Protein AF-A0AAV3Z4C5-F1 (afdb_monomer)

Organism: NCBI:txid259542

Foldseek 3Di:
DPVPVVVVCCVVVPDDPDDPDDPLQDPVLVVLVVVLVVCVVVVVVVSNVVSVVVSVVSVVVSVVVVLVVLLVVLVVCVVVVVVVVNVVSCVVCVVCVPPDDPSNVVVVVVVVVD

pLDDT: mean 80.04, std 16.21, range [41.81, 96.94]

Solvent-accessible surface area (backbone atoms only — not comparable to full-atom values): 6740 Å² total; per-residue (Å²): 136,71,58,67,66,50,51,53,45,47,72,72,71,50,81,80,75,81,73,83,74,64,90,53,62,50,69,67,53,52,51,50,53,52,50,35,52,51,27,59,75,71,67,38,60,70,61,27,54,53,42,52,53,50,44,56,50,45,55,52,49,33,44,49,55,43,52,49,52,55,41,51,53,47,48,52,25,59,76,66,68,35,60,68,61,40,50,55,54,50,62,74,46,64,86,50,85,87,72,69,54,80,76,46,49,58,61,61,52,63,69,76,74,114

Radius of gyration: 21.18 Å; Cα contacts (8 Å, |Δi|>4): 42; chains: 1; bounding box: 38×25×68 Å

Secondary structure (DSSP, 8-state):
--HHHHHHHHHHH-PPPPPPPPTTS-HHHHHHHHHHHHHHHTT-HHHHHHHHHHHHHHHHHHHHHHHHHHHHHHHHHHHTT-HHHHHHHHHHTGGGTT---HHHHHHHHHTT--

Structure (mmCIF, N/CA/C/O backbone):
data_AF-A0AAV3Z4C5-F1
#
_entry.id   AF-A0AAV3Z4C5-F1
#
loop_
_atom_site.group_PDB
_atom_site.id
_atom_site.type_symbol
_atom_site.label_atom_id
_atom_site.label_alt_id
_atom_site.label_comp_id
_atom_site.label_asym_id
_atom_site.label_entity_id
_atom_site.label_seq_id
_atom_site.pdbx_PDB_ins_code
_atom_site.Cartn_x
_atom_site.Cartn_y
_atom_site.Cartn_z
_atom_site.occupancy
_atom_site.B_iso_or_equiv
_atom_site.auth_seq_id
_atom_site.auth_comp_id
_atom_site.auth_asym_id
_atom_site.auth_atom_id
_atom_site.pdbx_PDB_model_num
ATOM 1 N N . MET A 1 1 ? -8.271 -7.662 36.168 1.00 51.47 1 MET A N 1
ATOM 2 C CA . MET A 1 1 ? -7.853 -9.082 36.064 1.00 51.47 1 MET A CA 1
ATOM 3 C C . MET A 1 1 ? -7.532 -9.568 34.636 1.00 51.47 1 MET A C 1
ATOM 5 O O . MET A 1 1 ? -7.479 -10.768 34.420 1.00 51.47 1 MET A O 1
ATOM 9 N N . LYS A 1 2 ? -7.255 -8.697 33.647 1.00 55.84 2 LYS A N 1
ATOM 10 C CA . LYS A 1 2 ? -6.840 -9.144 32.296 1.00 55.84 2 LYS A CA 1
ATOM 11 C C . LYS A 1 2 ? -5.321 -9.328 32.133 1.00 55.84 2 LYS A C 1
ATOM 13 O O . LYS A 1 2 ? -4.908 -9.897 31.136 1.00 55.84 2 LYS A O 1
ATOM 18 N N . ASN A 1 3 ? -4.519 -8.886 33.102 1.00 73.12 3 ASN A N 1
ATOM 19 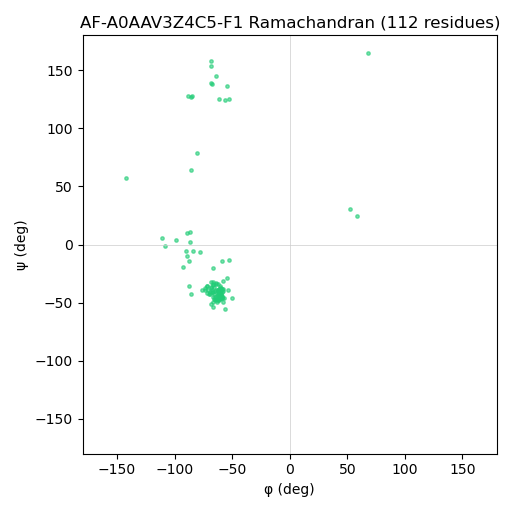C CA . ASN A 1 3 ? -3.095 -8.622 32.878 1.00 73.12 3 ASN A CA 1
ATOM 20 C C . ASN A 1 3 ? -2.198 -9.858 33.084 1.00 73.12 3 ASN A C 1
ATOM 22 O O . ASN A 1 3 ? -1.273 -10.060 32.307 1.00 73.12 3 ASN A O 1
ATOM 26 N N . ILE A 1 4 ? -2.522 -10.729 34.049 1.00 83.50 4 ILE A N 1
ATOM 27 C CA . ILE A 1 4 ? -1.689 -11.898 34.401 1.00 83.50 4 ILE A CA 1
ATOM 28 C C . ILE A 1 4 ? -1.635 -12.904 33.244 1.00 83.50 4 ILE A C 1
ATOM 30 O O . ILE A 1 4 ? -0.567 -13.349 32.835 1.00 83.50 4 ILE A O 1
ATOM 34 N N . TRP A 1 5 ? -2.792 -13.217 32.656 1.00 81.50 5 TRP A N 1
ATOM 35 C CA . TRP A 1 5 ? -2.883 -14.136 31.520 1.00 81.50 5 TRP A CA 1
ATOM 36 C C . TRP A 1 5 ? -2.201 -13.582 30.266 1.00 81.50 5 TRP A C 1
ATOM 38 O O . TRP A 1 5 ? -1.576 -14.337 29.525 1.00 81.50 5 TRP A O 1
ATOM 48 N N . THR A 1 6 ? -2.292 -12.269 30.024 1.00 81.50 6 THR A N 1
ATOM 49 C CA . THR A 1 6 ? -1.631 -11.637 28.874 1.00 81.50 6 THR A CA 1
ATOM 50 C C . THR A 1 6 ? -0.118 -11.575 29.039 1.00 81.50 6 THR A C 1
ATOM 52 O O . THR A 1 6 ? 0.589 -11.832 28.073 1.00 81.50 6 THR A O 1
ATOM 55 N N . GLU A 1 7 ? 0.385 -11.292 30.242 1.00 81.06 7 GLU A N 1
ATOM 56 C CA . GLU A 1 7 ? 1.826 -11.286 30.532 1.00 81.06 7 GLU A CA 1
ATOM 57 C C . GLU A 1 7 ? 2.419 -12.694 30.434 1.00 81.06 7 GLU A C 1
ATOM 59 O O . GLU A 1 7 ? 3.434 -12.892 29.767 1.00 81.06 7 GLU A O 1
ATOM 64 N N . ALA A 1 8 ? 1.746 -13.696 31.008 1.00 87.56 8 ALA A N 1
ATOM 65 C CA . ALA A 1 8 ? 2.157 -15.092 30.887 1.00 87.56 8 ALA A CA 1
ATOM 66 C C . ALA A 1 8 ? 2.175 -15.559 29.420 1.00 87.56 8 ALA A C 1
ATOM 68 O O . ALA A 1 8 ? 3.120 -16.223 28.992 1.00 87.56 8 ALA A O 1
ATOM 69 N N . ALA A 1 9 ? 1.174 -15.171 28.624 1.00 84.12 9 ALA A N 1
ATOM 70 C CA . ALA A 1 9 ? 1.122 -15.479 27.196 1.00 84.12 9 ALA A CA 1
ATOM 71 C C . ALA A 1 9 ? 2.222 -14.764 26.390 1.00 84.12 9 ALA A C 1
ATOM 73 O O . ALA A 1 9 ? 2.819 -15.376 25.508 1.00 84.12 9 ALA A O 1
ATOM 74 N N . GLU A 1 10 ? 2.522 -13.492 26.681 1.00 82.88 10 GLU A N 1
ATOM 75 C CA . GLU A 1 10 ? 3.608 -12.764 26.007 1.00 82.88 10 GLU A CA 1
ATOM 76 C C . GLU A 1 10 ? 4.982 -13.379 26.304 1.00 82.88 10 GLU A C 1
ATOM 78 O O . GLU A 1 10 ? 5.802 -13.489 25.389 1.00 82.88 10 GLU A O 1
ATOM 83 N N . ASN A 1 11 ? 5.207 -13.828 27.542 1.00 85.50 11 ASN A N 1
ATOM 84 C CA . ASN A 1 11 ? 6.459 -14.460 27.964 1.00 85.50 11 ASN A CA 1
ATOM 85 C C . ASN A 1 11 ? 6.640 -15.871 27.384 1.00 85.50 11 ASN A C 1
ATOM 87 O O . ASN A 1 11 ? 7.757 -16.255 27.050 1.00 85.50 11 ASN A O 1
ATOM 91 N N . THR A 1 12 ? 5.555 -16.638 27.245 1.00 89.06 12 THR A N 1
ATOM 92 C CA . THR A 1 12 ? 5.605 -18.030 26.758 1.00 89.06 12 THR A CA 1
ATOM 93 C C . THR A 1 12 ? 5.578 -18.142 25.235 1.00 89.06 12 THR A C 1
ATOM 95 O O . THR A 1 12 ? 6.332 -18.926 24.667 1.00 89.06 12 THR A O 1
ATOM 98 N N . LEU A 1 13 ? 4.730 -17.366 24.553 1.00 86.25 13 LEU A N 1
ATOM 99 C CA . LEU A 1 13 ? 4.542 -17.456 23.097 1.00 86.25 13 LEU A CA 1
ATOM 100 C C . LEU A 1 13 ? 5.449 -16.492 22.317 1.00 86.25 13 LEU A C 1
ATOM 102 O O . LEU A 1 13 ? 5.668 -16.684 21.118 1.00 86.25 13 LEU A O 1
ATOM 106 N N . GLY A 1 14 ? 5.978 -15.457 22.980 1.00 80.00 14 GLY A N 1
ATOM 107 C CA . GLY A 1 14 ? 6.776 -14.405 22.358 1.00 80.00 14 GLY A CA 1
ATOM 108 C C . GLY A 1 14 ? 5.974 -13.507 21.403 1.00 80.00 14 GLY A C 1
ATOM 109 O O . GLY A 1 14 ? 4.863 -13.810 20.960 1.00 80.00 14 GLY A O 1
ATOM 110 N N . LYS A 1 15 ? 6.540 -12.349 21.043 1.00 78.94 15 LYS A N 1
ATOM 111 C CA . LYS A 1 15 ? 5.916 -11.433 20.071 1.00 78.94 15 LYS A CA 1
ATOM 112 C C . LYS A 1 15 ? 6.278 -11.853 18.650 1.00 78.94 15 LYS A C 1
ATOM 114 O O . LYS A 1 15 ? 7.452 -11.985 18.305 1.00 78.94 15 LYS A O 1
ATOM 119 N N . LYS A 1 16 ? 5.268 -12.011 17.788 1.00 79.12 16 LYS A N 1
ATOM 120 C CA . LYS A 1 16 ? 5.482 -12.291 16.361 1.00 79.12 16 LYS A CA 1
ATOM 121 C C . LYS A 1 16 ? 6.357 -11.195 15.747 1.00 79.12 16 LYS A C 1
ATOM 123 O O . LYS A 1 16 ? 5.994 -10.018 15.793 1.00 79.12 16 LYS A O 1
ATOM 128 N N . LYS A 1 17 ? 7.479 -11.590 15.132 1.00 77.50 17 LYS A N 1
ATOM 129 C CA . LYS A 1 17 ? 8.362 -10.666 14.403 1.00 77.50 17 LYS A CA 1
ATOM 130 C C . LYS A 1 17 ? 7.551 -9.902 13.358 1.00 77.50 17 LYS A C 1
ATOM 132 O O . LYS A 1 17 ? 6.714 -10.481 12.657 1.00 77.50 17 LYS A O 1
ATOM 137 N N . SER A 1 18 ? 7.791 -8.598 13.261 1.00 75.31 18 SER A N 1
ATOM 138 C CA . SER A 1 18 ? 7.139 -7.776 12.251 1.00 75.31 18 SER A CA 1
ATOM 139 C C . SER A 1 18 ? 7.538 -8.288 10.866 1.00 75.31 18 SER A C 1
ATOM 141 O O . SER A 1 18 ? 8.712 -8.472 10.547 1.00 75.31 18 SER A O 1
ATOM 143 N N . MET A 1 19 ? 6.540 -8.595 10.039 1.00 73.94 19 MET A N 1
ATOM 144 C CA . MET A 1 19 ? 6.796 -8.982 8.657 1.00 73.94 19 MET A CA 1
ATOM 145 C C . MET A 1 19 ? 7.350 -7.765 7.910 1.00 73.94 19 MET A C 1
ATOM 147 O O . MET A 1 19 ? 6.843 -6.653 8.092 1.00 73.94 19 MET A O 1
ATOM 151 N N . LYS A 1 20 ? 8.370 -7.976 7.065 1.00 78.50 20 LYS A N 1
ATOM 152 C CA . LYS A 1 20 ? 8.893 -6.926 6.182 1.00 78.50 20 LYS A CA 1
ATOM 153 C C . LYS A 1 20 ? 7.725 -6.330 5.393 1.00 78.50 20 LYS A C 1
ATOM 155 O O . LYS A 1 20 ? 6.948 -7.058 4.770 1.00 78.50 20 LYS A O 1
ATOM 160 N N . LYS A 1 21 ? 7.571 -5.008 5.472 1.00 81.12 21 LYS A N 1
ATOM 161 C CA . LYS A 1 21 ? 6.534 -4.293 4.725 1.00 81.12 21 LYS A CA 1
ATOM 162 C C . LYS A 1 21 ? 6.820 -4.445 3.233 1.00 81.12 21 LYS A C 1
ATOM 164 O O . LYS A 1 21 ? 7.978 -4.504 2.823 1.00 81.12 21 LYS A O 1
ATOM 169 N N . LYS A 1 22 ? 5.764 -4.532 2.427 1.00 83.88 22 LYS A N 1
ATOM 170 C CA . LYS A 1 22 ? 5.926 -4.602 0.974 1.00 83.88 22 LYS A CA 1
ATOM 171 C C . LYS A 1 22 ? 6.452 -3.254 0.466 1.00 83.88 22 LYS A C 1
ATOM 173 O O . LYS A 1 22 ? 5.949 -2.233 0.932 1.00 83.88 22 LYS A O 1
ATOM 178 N N . PRO A 1 23 ? 7.401 -3.243 -0.483 1.00 83.00 23 PRO A N 1
ATOM 179 C CA . PRO A 1 23 ? 8.047 -2.011 -0.939 1.00 83.00 23 PRO A CA 1
ATOM 180 C C . PRO A 1 23 ? 7.096 -1.062 -1.679 1.00 83.00 23 PRO A C 1
ATOM 182 O O . PRO A 1 23 ? 7.373 0.123 -1.773 1.00 83.00 23 PRO A O 1
ATOM 185 N N . TRP A 1 24 ? 5.973 -1.570 -2.188 1.00 88.12 24 TRP A N 1
ATOM 186 C CA . TRP A 1 24 ? 5.011 -0.795 -2.970 1.00 88.12 24 TRP A CA 1
ATOM 187 C C . TRP A 1 24 ? 3.915 -0.118 -2.146 1.00 88.12 24 TRP A C 1
ATOM 189 O O . TRP A 1 24 ? 3.103 0.589 -2.721 1.00 88.12 24 TRP A O 1
ATOM 199 N N . ILE A 1 25 ? 3.833 -0.354 -0.832 1.00 91.25 25 ILE A N 1
ATOM 200 C CA . ILE A 1 25 ? 2.825 0.298 0.018 1.00 91.25 25 ILE A CA 1
ATOM 201 C C . ILE A 1 25 ? 3.400 1.623 0.517 1.00 91.25 25 ILE A C 1
ATOM 203 O O . ILE A 1 25 ? 4.483 1.625 1.105 1.00 91.25 25 ILE A O 1
ATOM 207 N N . SER A 1 26 ? 2.665 2.721 0.338 1.00 91.38 26 SER A N 1
ATOM 208 C CA . SER A 1 26 ? 3.114 4.041 0.783 1.00 91.38 26 SER A CA 1
ATOM 209 C C . SER A 1 26 ? 3.149 4.162 2.311 1.00 91.38 26 SER A C 1
ATOM 211 O O . SER A 1 26 ? 2.427 3.475 3.047 1.00 91.38 26 SER A O 1
ATOM 213 N N . THR A 1 27 ? 4.010 5.054 2.806 1.00 91.56 27 THR A N 1
ATOM 214 C CA . THR A 1 27 ? 4.115 5.395 4.235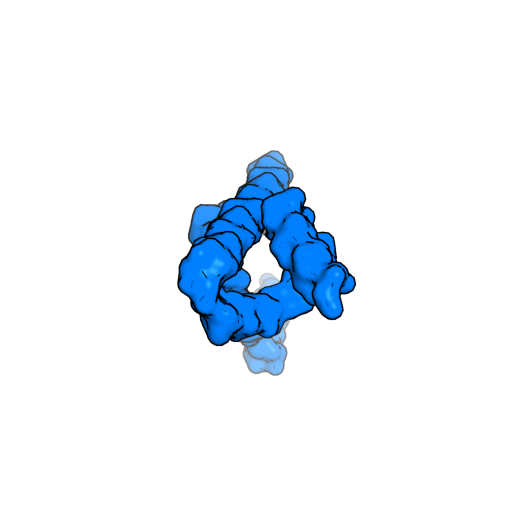 1.00 91.56 27 THR A CA 1
ATOM 215 C C . THR A 1 27 ? 2.792 5.924 4.778 1.00 91.56 27 THR A C 1
ATOM 217 O O . THR A 1 27 ? 2.348 5.476 5.833 1.00 91.56 27 THR A O 1
ATOM 220 N N . GLU A 1 28 ? 2.094 6.751 4.002 1.00 92.31 28 GLU A N 1
ATOM 221 C CA . GLU A 1 28 ? 0.765 7.261 4.344 1.00 92.31 28 GLU A CA 1
ATOM 222 C C . GLU A 1 28 ? -0.261 6.138 4.552 1.00 92.31 28 GLU A C 1
ATOM 224 O O . GLU A 1 28 ? -1.006 6.123 5.533 1.00 92.31 28 GLU A O 1
ATOM 229 N N . THR A 1 29 ? -0.301 5.148 3.652 1.00 93.38 29 THR A N 1
ATOM 230 C CA . THR A 1 29 ? -1.213 3.999 3.779 1.00 93.38 29 THR A CA 1
ATOM 231 C C . THR A 1 29 ? -0.919 3.193 5.047 1.00 93.38 29 THR A C 1
ATOM 233 O O . THR A 1 29 ? -1.831 2.652 5.685 1.00 93.38 29 THR A O 1
ATOM 236 N N . ILE A 1 30 ? 0.353 3.117 5.446 1.00 92.44 30 ILE A N 1
ATOM 237 C CA . ILE A 1 30 ? 0.769 2.461 6.689 1.00 92.44 30 ILE A CA 1
ATOM 238 C C . ILE A 1 30 ? 0.302 3.255 7.914 1.00 92.44 30 ILE A C 1
ATOM 240 O O . ILE A 1 30 ? -0.173 2.654 8.881 1.00 92.44 30 ILE A O 1
ATOM 244 N N . GLU A 1 31 ? 0.417 4.578 7.886 1.00 94.00 31 GLU A N 1
ATOM 245 C CA . GLU A 1 31 ? -0.046 5.456 8.963 1.00 94.00 31 GLU A CA 1
ATOM 246 C C . GLU A 1 31 ? -1.560 5.345 9.158 1.00 94.00 31 GLU A C 1
ATOM 248 O O . GLU A 1 31 ? -2.008 5.037 10.266 1.00 94.00 31 GLU A O 1
ATOM 253 N N . LEU A 1 32 ? -2.342 5.402 8.077 1.00 94.94 32 LEU A N 1
ATOM 254 C CA . LEU A 1 32 ? -3.790 5.165 8.121 1.00 94.94 32 LEU A CA 1
ATOM 255 C C . LEU A 1 32 ? -4.130 3.779 8.685 1.00 94.94 32 LEU A C 1
ATOM 257 O O . LEU A 1 32 ? -5.081 3.611 9.455 1.00 94.94 32 LEU A O 1
ATOM 261 N N . ALA A 1 33 ? -3.338 2.753 8.357 1.00 93.12 33 ALA A N 1
ATOM 262 C CA . ALA A 1 33 ? -3.524 1.423 8.930 1.00 93.12 33 ALA A CA 1
ATOM 263 C C . ALA A 1 33 ? -3.297 1.397 10.452 1.00 93.12 33 ALA A C 1
ATOM 265 O O . ALA A 1 33 ? -3.996 0.651 11.150 1.00 93.12 33 ALA A O 1
ATOM 266 N N . ASN A 1 34 ? -2.371 2.207 10.973 1.00 93.75 34 ASN A N 1
ATOM 267 C CA . ASN A 1 34 ? -2.163 2.376 12.411 1.00 93.75 34 ASN A CA 1
ATOM 268 C C . ASN A 1 34 ? -3.331 3.128 13.059 1.00 93.75 34 ASN A C 1
ATOM 270 O O . ASN A 1 34 ? -3.825 2.701 14.105 1.00 93.75 34 ASN A O 1
ATOM 274 N N . GLU A 1 35 ? -3.839 4.182 12.422 1.00 95.25 35 GLU A N 1
ATOM 275 C CA . GLU A 1 35 ? -5.027 4.900 12.891 1.00 95.25 35 GLU A CA 1
ATOM 276 C C . GLU A 1 35 ? -6.264 4.006 12.931 1.00 95.25 35 GLU A C 1
ATOM 278 O O . GLU A 1 35 ? -7.000 4.009 13.918 1.00 95.25 35 GLU A O 1
ATOM 283 N N . LYS A 1 36 ? -6.451 3.141 11.928 1.00 96.12 36 LYS A N 1
ATOM 284 C CA . LYS A 1 36 ? -7.537 2.152 11.931 1.00 96.12 36 LYS A CA 1
ATOM 285 C C . LYS A 1 36 ? -7.438 1.205 13.131 1.00 96.12 36 LYS A C 1
ATOM 287 O O . LYS A 1 36 ? -8.464 0.814 13.690 1.00 96.12 36 LYS A O 1
ATOM 292 N N . ARG A 1 37 ? -6.222 0.811 13.542 1.00 94.06 37 ARG A N 1
ATOM 293 C CA . ARG A 1 37 ? -6.027 -0.009 14.756 1.00 94.06 37 ARG A CA 1
ATOM 294 C C . ARG A 1 37 ? -6.418 0.763 16.014 1.00 94.06 37 ARG A C 1
ATOM 296 O O . ARG A 1 37 ? -7.093 0.185 16.862 1.00 94.06 37 ARG A O 1
ATOM 303 N N . LYS A 1 38 ? -6.049 2.046 16.113 1.00 95.38 38 LYS A N 1
ATOM 304 C CA . LYS A 1 38 ? -6.453 2.925 17.225 1.00 95.38 38 LYS A CA 1
ATOM 305 C C . LYS A 1 38 ? -7.977 3.081 17.283 1.00 95.38 38 LYS A C 1
ATOM 307 O O . LYS A 1 38 ? -8.565 2.809 18.321 1.00 95.38 38 LYS A O 1
ATOM 312 N N . ALA A 1 39 ? -8.625 3.369 16.152 1.00 95.62 39 ALA A N 1
ATOM 313 C CA . ALA A 1 39 ? -10.084 3.493 16.061 1.00 95.62 39 ALA A CA 1
ATOM 314 C C . ALA A 1 39 ? -10.813 2.209 16.497 1.00 95.62 39 ALA A C 1
ATOM 316 O O . ALA A 1 39 ? -11.828 2.274 17.187 1.00 95.62 39 ALA A O 1
ATOM 317 N N . ARG A 1 40 ? -10.269 1.028 16.158 1.00 93.56 40 ARG A N 1
ATOM 318 C CA . ARG A 1 40 ? -10.803 -0.258 16.638 1.00 93.56 40 ARG A CA 1
ATOM 319 C C . ARG A 1 40 ? -10.663 -0.415 18.155 1.00 93.56 40 ARG A C 1
ATOM 321 O O . ARG A 1 40 ? -11.580 -0.933 18.776 1.00 93.56 40 ARG A O 1
ATOM 328 N N . LYS A 1 41 ? -9.536 0.006 18.741 1.00 93.12 41 LYS A N 1
ATOM 329 C CA . LYS A 1 41 ? -9.297 -0.059 20.195 1.00 93.12 41 LYS A CA 1
ATOM 330 C C . LYS A 1 41 ? -10.231 0.881 20.970 1.00 93.12 41 LYS A C 1
ATOM 332 O O . LYS A 1 41 ? -10.677 0.520 22.050 1.00 93.12 41 LYS A O 1
ATOM 337 N N . ASN A 1 42 ? -10.549 2.036 20.391 1.00 94.88 42 ASN A N 1
ATOM 338 C CA . ASN A 1 42 ? -11.405 3.059 20.994 1.00 94.88 42 ASN A CA 1
ATOM 339 C C . ASN A 1 42 ? -12.914 2.847 20.742 1.00 94.88 42 ASN A C 1
ATOM 341 O O . ASN A 1 42 ? -13.713 3.683 21.142 1.00 94.88 42 ASN A O 1
ATOM 345 N N . ASN A 1 43 ? -13.324 1.764 20.064 1.00 93.81 43 ASN A N 1
ATOM 346 C CA . ASN A 1 43 ? -14.717 1.501 19.657 1.00 93.81 43 ASN A CA 1
ATOM 347 C C . ASN A 1 43 ? -15.357 2.582 18.748 1.00 93.81 43 ASN A C 1
ATOM 349 O O . ASN A 1 43 ? -16.580 2.680 18.640 1.00 93.81 43 ASN A O 1
ATOM 353 N N . GLU A 1 44 ? -14.553 3.347 18.005 1.00 95.81 44 GLU A N 1
ATOM 354 C CA . GLU A 1 44 ? -15.018 4.391 17.080 1.00 95.81 44 GLU A CA 1
ATOM 355 C C . GLU A 1 44 ? -15.481 3.784 15.734 1.00 95.81 44 GLU A C 1
ATOM 357 O O . GLU A 1 44 ? -14.761 3.801 14.729 1.00 95.81 44 GLU A O 1
ATOM 362 N N . LYS A 1 45 ? -16.699 3.219 15.691 1.00 95.19 45 LYS A N 1
ATOM 363 C CA . LYS A 1 45 ? -17.217 2.453 14.532 1.00 95.19 45 LYS A CA 1
ATOM 364 C C . LYS A 1 45 ? -17.233 3.244 13.217 1.00 95.19 45 LYS A C 1
ATOM 366 O O . LYS A 1 45 ? -16.799 2.725 12.189 1.00 95.19 45 LYS A O 1
ATOM 371 N N . VAL A 1 46 ? -17.713 4.489 13.237 1.00 96.12 46 VAL A N 1
ATOM 372 C CA . VAL A 1 46 ? -17.836 5.327 12.027 1.00 96.12 46 VAL A CA 1
ATOM 373 C C . VAL A 1 46 ? -16.457 5.633 11.438 1.00 96.12 46 VAL A C 1
ATOM 375 O O . VAL A 1 46 ? -16.216 5.403 10.251 1.00 96.12 46 VAL A O 1
ATOM 378 N N . LYS A 1 47 ? -15.512 6.053 12.288 1.00 96.06 47 LYS A N 1
ATOM 379 C CA . LYS A 1 47 ? -14.125 6.320 11.889 1.00 96.06 47 LYS A CA 1
ATOM 380 C C . LYS A 1 47 ? -13.438 5.064 11.360 1.00 96.06 47 LYS A C 1
ATOM 382 O O . LYS A 1 47 ? -12.759 5.120 10.338 1.00 96.06 47 LYS A O 1
ATOM 387 N N . TYR A 1 48 ? -13.661 3.915 11.999 1.00 96.44 48 TYR A N 1
ATOM 388 C CA . TYR A 1 48 ? -13.130 2.635 11.533 1.00 96.44 48 TYR A CA 1
ATOM 389 C C . TYR A 1 48 ? -13.603 2.287 10.113 1.00 96.44 48 TYR A C 1
ATOM 391 O O . TYR A 1 48 ? -12.789 1.869 9.288 1.00 96.44 48 TYR A O 1
ATOM 399 N N . ILE A 1 49 ? -14.898 2.456 9.815 1.00 96.25 49 ILE A N 1
ATOM 400 C CA . ILE A 1 49 ? -15.464 2.156 8.489 1.00 96.25 49 ILE A CA 1
ATOM 401 C C . ILE A 1 49 ? -14.874 3.092 7.430 1.00 96.25 49 ILE A C 1
ATOM 403 O O . ILE A 1 49 ? -14.430 2.610 6.385 1.00 96.25 49 ILE A O 1
ATOM 407 N N . ARG A 1 50 ? -14.796 4.398 7.720 1.00 96.56 50 ARG A N 1
ATOM 408 C CA . ARG A 1 50 ? -14.173 5.386 6.825 1.00 96.56 50 ARG A CA 1
ATOM 409 C C . ARG A 1 50 ? -12.725 5.008 6.505 1.00 96.56 50 ARG A C 1
ATOM 411 O O . ARG A 1 5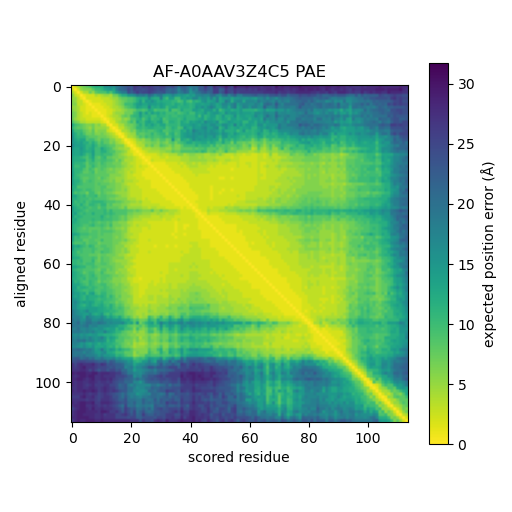0 ? -12.397 4.794 5.340 1.00 96.56 50 ARG A O 1
ATOM 418 N N . LEU A 1 51 ? -11.901 4.813 7.537 1.00 96.94 51 LEU A N 1
ATOM 419 C CA . LEU A 1 51 ? -10.489 4.448 7.383 1.00 96.94 51 LEU A CA 1
ATOM 420 C C . LEU A 1 51 ? -10.316 3.115 6.644 1.00 96.94 51 LEU A C 1
ATOM 422 O O . LEU A 1 51 ? -9.412 2.962 5.828 1.00 96.94 51 LEU A O 1
ATOM 426 N N . ARG A 1 52 ? -11.187 2.126 6.885 1.00 95.19 52 ARG A N 1
ATOM 427 C CA . ARG A 1 52 ? -11.143 0.838 6.173 1.00 95.19 52 ARG A CA 1
ATOM 428 C C . ARG A 1 52 ? -11.313 1.017 4.663 1.00 95.19 52 ARG A C 1
ATOM 430 O O . ARG A 1 52 ? -10.592 0.361 3.908 1.00 95.19 52 ARG A O 1
ATOM 437 N N . ASN A 1 53 ? -12.258 1.852 4.238 1.00 96.06 53 ASN A N 1
ATOM 438 C CA . ASN A 1 53 ? -12.533 2.094 2.822 1.00 96.06 53 ASN A CA 1
ATOM 439 C C . ASN A 1 53 ? -11.418 2.914 2.169 1.00 96.06 53 ASN A C 1
ATOM 441 O O . ASN A 1 53 ? -10.953 2.557 1.088 1.00 96.06 53 ASN A O 1
ATOM 445 N N . GLU A 1 54 ? -10.931 3.936 2.866 1.00 96.12 54 GLU A N 1
ATOM 446 C CA . GLU A 1 54 ? -9.827 4.779 2.411 1.00 96.12 54 GLU A CA 1
ATOM 447 C C . GLU A 1 54 ? -8.535 3.977 2.215 1.00 96.12 54 GLU A C 1
ATOM 449 O O . GLU A 1 54 ? -7.925 4.027 1.150 1.00 96.12 54 GLU A O 1
ATOM 454 N N . ILE A 1 55 ? -8.175 3.123 3.178 1.00 95.50 55 ILE A N 1
ATOM 455 C CA . ILE A 1 55 ? -7.018 2.226 3.051 1.00 95.50 55 ILE A CA 1
ATOM 456 C C . ILE A 1 55 ? -7.188 1.279 1.859 1.00 95.50 55 ILE A C 1
ATOM 458 O O . ILE A 1 55 ? -6.234 1.022 1.131 1.00 95.50 55 ILE A O 1
ATOM 462 N N . LYS A 1 56 ? -8.395 0.741 1.634 1.00 93.31 56 LYS A N 1
ATOM 463 C CA . LYS A 1 56 ? -8.657 -0.147 0.491 1.00 93.31 56 LYS A CA 1
ATOM 464 C C . LYS A 1 56 ? -8.432 0.579 -0.837 1.00 93.31 56 LYS A C 1
ATOM 466 O O . LYS A 1 56 ? -7.905 -0.030 -1.767 1.00 93.31 56 LYS A O 1
ATOM 471 N N . TYR A 1 57 ? -8.831 1.846 -0.919 1.00 93.69 57 TYR A N 1
ATOM 472 C CA . TYR A 1 57 ? -8.587 2.696 -2.077 1.00 93.69 57 TYR A CA 1
ATOM 473 C C . TYR A 1 57 ? -7.091 2.989 -2.251 1.00 93.69 57 TYR A C 1
ATOM 475 O O . TYR A 1 57 ? -6.538 2.648 -3.297 1.00 93.69 57 TYR A O 1
ATOM 483 N N . LYS A 1 58 ? -6.410 3.498 -1.213 1.00 94.00 58 LYS A N 1
ATOM 484 C CA . LYS A 1 58 ? -4.977 3.820 -1.289 1.00 94.00 58 LYS A CA 1
ATOM 485 C C . LYS A 1 58 ? -4.115 2.605 -1.631 1.00 94.00 58 LYS A C 1
ATOM 487 O O . LYS A 1 58 ? -3.298 2.698 -2.528 1.00 94.00 58 LYS A O 1
ATOM 492 N N . ILE A 1 59 ? -4.368 1.427 -1.049 1.00 91.56 59 ILE A N 1
ATOM 493 C CA . ILE A 1 59 ? -3.625 0.193 -1.386 1.00 91.56 59 ILE A CA 1
ATOM 494 C C . ILE A 1 59 ? -3.728 -0.150 -2.876 1.00 91.56 59 ILE A C 1
ATOM 496 O O . ILE A 1 59 ? -2.759 -0.621 -3.472 1.00 91.56 59 ILE A O 1
ATOM 500 N N . ARG A 1 60 ? -4.909 0.028 -3.480 1.00 89.38 60 ARG A N 1
ATOM 501 C CA . ARG A 1 60 ? -5.094 -0.221 -4.916 1.00 89.38 60 ARG A CA 1
ATOM 502 C C . ARG A 1 60 ? -4.323 0.800 -5.743 1.00 89.38 60 ARG A C 1
ATOM 504 O O . ARG A 1 60 ? -3.717 0.410 -6.736 1.00 89.38 60 ARG A O 1
ATOM 511 N N . ASN A 1 61 ? -4.336 2.060 -5.318 1.00 90.75 61 ASN A N 1
ATOM 512 C CA . ASN A 1 61 ? -3.634 3.138 -5.997 1.00 90.75 61 ASN A CA 1
ATOM 513 C C . ASN A 1 61 ? -2.108 3.001 -5.890 1.00 90.75 61 ASN A C 1
ATOM 515 O O . ASN A 1 61 ? -1.445 2.946 -6.916 1.00 90.75 61 ASN A O 1
ATOM 519 N N . ASP A 1 62 ? -1.580 2.815 -4.679 1.00 91.25 62 ASP A N 1
ATOM 520 C CA . ASP A 1 62 ? -0.164 2.546 -4.396 1.00 91.25 62 ASP A CA 1
AT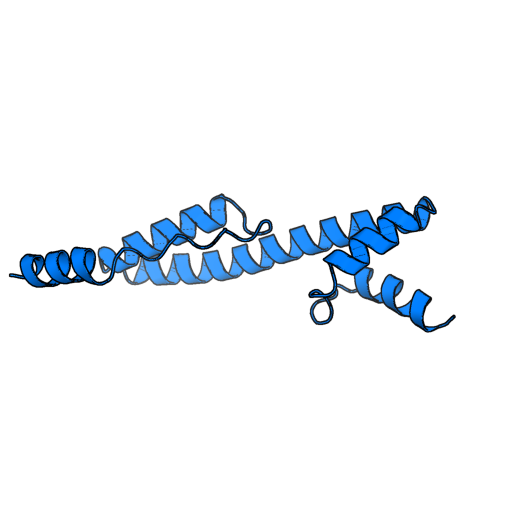OM 521 C C . ASP A 1 62 ? 0.356 1.396 -5.267 1.00 91.25 62 ASP A C 1
ATOM 523 O O 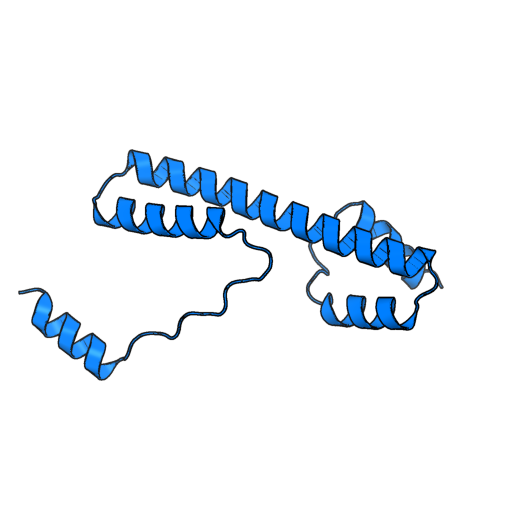. ASP A 1 62 ? 1.409 1.471 -5.902 1.00 91.25 62 ASP A O 1
ATOM 527 N N . LYS A 1 63 ? -0.431 0.314 -5.343 1.00 87.00 63 LYS A N 1
ATOM 528 C CA . LYS A 1 63 ? -0.096 -0.828 -6.184 1.00 87.00 63 LYS A CA 1
ATOM 529 C C . LYS A 1 63 ? -0.089 -0.456 -7.663 1.00 87.00 63 LYS A C 1
ATOM 531 O O . LYS A 1 63 ? 0.838 -0.849 -8.358 1.00 87.00 63 LYS A O 1
ATOM 536 N N . ARG A 1 64 ? -1.111 0.252 -8.149 1.00 86.12 64 ARG A N 1
ATOM 537 C CA . ARG A 1 64 ? -1.207 0.688 -9.549 1.00 86.12 64 ARG A CA 1
ATOM 538 C C . ARG A 1 64 ? -0.007 1.552 -9.937 1.00 86.12 64 ARG A C 1
ATOM 540 O O . ARG A 1 64 ? 0.645 1.238 -10.923 1.00 86.12 64 ARG A O 1
ATOM 547 N N . GLU A 1 65 ? 0.323 2.560 -9.138 1.00 89.75 65 GLU A N 1
ATOM 548 C CA . GLU A 1 65 ? 1.463 3.451 -9.384 1.00 89.75 65 GLU A CA 1
ATOM 549 C C . GLU A 1 65 ? 2.792 2.699 -9.381 1.00 89.75 65 GLU A C 1
ATOM 551 O O . GLU A 1 65 ? 3.651 2.926 -10.232 1.00 89.75 65 GLU A O 1
ATOM 556 N N . TRP A 1 66 ? 2.970 1.766 -8.445 1.00 88.19 66 TRP A N 1
ATOM 557 C CA . TRP A 1 66 ? 4.158 0.924 -8.429 1.00 88.19 66 TRP A CA 1
ATOM 558 C C . TRP A 1 66 ? 4.250 0.040 -9.679 1.00 88.19 66 TRP A C 1
ATOM 560 O O . TRP A 1 66 ? 5.312 -0.036 -10.293 1.00 88.19 66 TRP A O 1
ATOM 570 N N . LEU A 1 67 ? 3.140 -0.581 -10.094 1.00 84.25 67 LEU A N 1
ATOM 571 C CA . LEU A 1 67 ? 3.079 -1.374 -11.324 1.00 84.25 67 LEU A CA 1
ATOM 572 C C . LEU A 1 67 ? 3.403 -0.521 -12.558 1.00 84.25 67 LEU A C 1
ATOM 574 O O . LEU A 1 67 ? 4.162 -0.967 -13.411 1.00 84.25 67 LEU A O 1
ATOM 578 N N . GLU A 1 68 ? 2.863 0.693 -12.654 1.00 84.62 68 GLU A N 1
ATOM 579 C CA . GLU A 1 68 ? 3.131 1.624 -13.757 1.00 84.62 68 GLU A CA 1
ATOM 580 C C . GLU A 1 68 ? 4.618 1.990 -13.841 1.00 84.62 68 GLU A C 1
ATOM 582 O O . GLU A 1 68 ? 5.202 1.888 -14.919 1.00 84.62 68 GLU A O 1
ATOM 587 N N . LYS A 1 69 ? 5.258 2.311 -12.708 1.00 87.75 69 LYS A N 1
ATOM 588 C CA . LYS A 1 69 ? 6.705 2.592 -12.649 1.00 87.75 69 LYS A CA 1
ATOM 589 C C . LYS A 1 69 ? 7.545 1.387 -13.067 1.00 87.75 69 LYS A C 1
ATOM 591 O O . LYS A 1 69 ? 8.480 1.525 -13.850 1.00 87.75 69 LYS A O 1
ATOM 596 N N . GLU A 1 70 ? 7.201 0.200 -12.576 1.00 85.81 70 GLU A N 1
ATOM 597 C CA . GLU A 1 70 ? 7.887 -1.042 -12.941 1.00 85.81 70 GLU A CA 1
ATOM 598 C C . GLU A 1 70 ? 7.750 -1.350 -14.441 1.00 85.81 70 GLU A C 1
ATOM 600 O O . GLU A 1 70 ? 8.714 -1.774 -15.077 1.00 85.81 70 GLU A O 1
ATOM 605 N N . CYS A 1 71 ? 6.577 -1.096 -15.028 1.00 83.56 71 CYS A N 1
ATOM 606 C CA . CYS A 1 71 ? 6.348 -1.281 -16.460 1.00 83.56 71 CYS A CA 1
ATOM 607 C C . CYS A 1 71 ? 7.105 -0.255 -17.308 1.00 83.56 71 CYS A C 1
ATOM 609 O O . CYS A 1 71 ? 7.676 -0.636 -18.327 1.00 83.56 71 CYS A O 1
ATOM 611 N N . ALA A 1 72 ? 7.143 1.012 -16.887 1.00 86.50 72 ALA A N 1
ATOM 612 C CA . ALA A 1 72 ? 7.911 2.054 -17.564 1.00 86.50 72 ALA A CA 1
ATOM 613 C C . ALA A 1 72 ? 9.410 1.711 -17.599 1.00 86.50 72 ALA A C 1
ATOM 615 O O . ALA A 1 72 ? 10.026 1.769 -18.656 1.00 86.50 72 ALA A O 1
ATOM 616 N N . GLN A 1 73 ? 9.973 1.222 -16.487 1.00 86.38 73 GLN A N 1
ATOM 617 C CA . GLN A 1 73 ? 11.368 0.760 -16.451 1.00 86.38 73 GLN A CA 1
ATOM 618 C C . GLN A 1 73 ? 11.630 -0.399 -17.420 1.00 86.38 73 GLN A C 1
ATOM 620 O O . GLN A 1 73 ? 12.661 -0.439 -18.085 1.00 86.38 73 GLN A O 1
ATOM 625 N N . ILE A 1 74 ? 10.699 -1.354 -17.520 1.00 84.44 74 ILE A N 1
ATOM 626 C CA . ILE A 1 74 ? 10.809 -2.459 -18.482 1.00 84.44 74 ILE A CA 1
ATOM 627 C C . ILE A 1 74 ? 10.801 -1.925 -19.920 1.00 84.44 74 ILE A C 1
ATOM 629 O O . ILE A 1 74 ? 11.613 -2.377 -20.724 1.00 84.44 74 ILE A O 1
ATOM 633 N N . GLN A 1 75 ? 9.922 -0.968 -20.232 1.00 84.69 75 GLN A N 1
ATOM 634 C CA . GLN A 1 75 ? 9.869 -0.324 -21.548 1.00 84.69 75 GLN A CA 1
ATOM 635 C C . GLN A 1 75 ? 11.172 0.398 -21.876 1.00 84.69 75 GLN A C 1
ATOM 637 O O . GLN A 1 75 ? 11.704 0.199 -22.959 1.00 84.69 75 GLN A O 1
ATOM 642 N N . GLU A 1 76 ? 11.723 1.164 -20.937 1.00 87.81 76 GLU A N 1
ATOM 643 C CA . GLU A 1 76 ? 13.005 1.849 -21.123 1.00 87.81 76 GLU A CA 1
ATOM 644 C C . GLU A 1 76 ? 14.163 0.875 -21.367 1.00 87.81 76 GLU A C 1
ATOM 646 O O . GLU A 1 76 ? 15.064 1.161 -22.157 1.00 87.81 76 GLU A O 1
ATOM 651 N N . PHE A 1 77 ? 14.184 -0.278 -20.695 1.00 86.19 77 PHE A N 1
ATOM 652 C CA . PHE A 1 77 ? 15.212 -1.288 -20.953 1.00 86.19 77 PHE A CA 1
ATOM 653 C C . PHE A 1 77 ? 15.067 -1.924 -22.335 1.00 86.19 77 PHE A C 1
ATOM 655 O O . PHE A 1 77 ? 16.085 -2.196 -22.970 1.00 86.19 77 PHE A O 1
ATOM 662 N N . ASP A 1 78 ? 13.831 -2.126 -22.793 1.00 82.62 78 ASP A N 1
ATOM 663 C CA . ASP A 1 78 ? 13.514 -2.648 -24.124 1.00 82.62 78 ASP A CA 1
ATOM 664 C C . ASP A 1 78 ? 13.928 -1.648 -25.217 1.00 82.62 78 ASP A C 1
ATOM 666 O O . ASP A 1 78 ? 14.695 -1.993 -26.111 1.00 82.62 78 ASP A O 1
ATOM 670 N N . THR A 1 79 ? 13.544 -0.371 -25.089 1.00 87.50 79 THR A N 1
ATOM 671 C CA . THR A 1 79 ? 13.904 0.681 -26.059 1.00 87.50 79 THR A CA 1
ATOM 672 C C . THR A 1 79 ? 15.406 0.935 -26.129 1.00 87.50 79 THR A C 1
ATOM 674 O O . THR A 1 79 ? 15.928 1.257 -27.190 1.00 87.50 79 THR A O 1
ATOM 677 N N . ASN A 1 80 ? 16.113 0.793 -25.006 1.00 89.44 80 ASN A N 1
ATOM 678 C CA . ASN A 1 80 ? 17.558 1.003 -24.939 1.00 89.44 80 ASN A CA 1
ATOM 679 C C . ASN A 1 80 ? 18.374 -0.271 -25.242 1.00 89.44 80 ASN A C 1
ATOM 681 O O . ASN A 1 80 ? 19.579 -0.278 -24.990 1.00 89.44 80 ASN A O 1
ATOM 685 N N . ASN A 1 81 ? 17.746 -1.355 -25.723 1.00 83.44 81 ASN A N 1
ATOM 686 C CA . ASN A 1 81 ? 18.389 -2.645 -26.013 1.00 83.44 81 ASN A CA 1
ATOM 687 C C . ASN A 1 81 ? 19.207 -3.223 -24.836 1.00 83.44 81 ASN A C 1
ATOM 689 O O . ASN A 1 81 ? 20.188 -3.947 -25.020 1.00 83.44 81 ASN A O 1
ATOM 693 N N . LYS A 1 82 ? 18.810 -2.943 -23.587 1.00 85.81 82 LYS A N 1
ATOM 694 C CA . LYS A 1 82 ? 19.501 -3.426 -22.377 1.00 85.81 82 LYS A CA 1
ATOM 695 C C . LYS A 1 82 ? 19.001 -4.819 -21.984 1.00 85.81 82 LYS A C 1
ATOM 697 O O . LYS A 1 82 ? 18.446 -5.018 -20.901 1.00 85.81 82 LYS A O 1
ATOM 702 N N . ALA A 1 83 ? 19.237 -5.802 -22.854 1.00 81.56 83 ALA A N 1
ATOM 703 C CA . ALA A 1 83 ? 18.707 -7.166 -22.740 1.00 81.56 83 ALA A CA 1
ATOM 704 C C . ALA A 1 83 ? 19.014 -7.849 -21.390 1.00 81.56 83 ALA A C 1
ATOM 706 O O . ALA A 1 83 ? 18.141 -8.498 -20.812 1.00 81.56 83 ALA A O 1
ATOM 707 N N . LYS A 1 84 ? 20.220 -7.651 -20.834 1.00 86.31 84 LYS A N 1
ATOM 708 C CA . LYS A 1 84 ? 20.603 -8.209 -19.522 1.00 86.31 84 LYS A CA 1
ATOM 709 C C . LYS A 1 84 ? 19.741 -7.657 -18.379 1.00 86.31 84 LYS A C 1
ATOM 711 O O . LYS A 1 84 ? 19.211 -8.424 -17.580 1.00 86.31 84 LYS A O 1
ATOM 716 N N . GLN A 1 85 ? 19.566 -6.337 -18.328 1.00 84.94 85 GLN A N 1
ATOM 717 C CA . GLN A 1 85 ? 18.780 -5.661 -17.287 1.00 84.94 85 GLN A CA 1
ATOM 718 C C . GLN A 1 85 ? 17.295 -6.006 -17.419 1.00 84.94 85 GLN A C 1
ATOM 720 O O . GLN A 1 85 ? 16.626 -6.290 -16.426 1.00 84.94 85 GLN A O 1
ATOM 725 N N . LEU A 1 86 ? 16.801 -6.079 -18.658 1.00 82.62 86 LEU A N 1
ATOM 726 C CA . LEU A 1 86 ? 15.458 -6.552 -18.966 1.00 82.62 86 LEU A CA 1
ATOM 727 C C . LEU A 1 86 ? 15.241 -7.991 -18.469 1.00 82.62 86 LEU A C 1
ATOM 729 O O . LEU A 1 86 ? 14.214 -8.284 -17.853 1.00 82.62 86 LEU A O 1
ATOM 733 N N . PHE A 1 87 ? 16.190 -8.898 -18.707 1.00 80.69 87 PHE A N 1
ATOM 734 C CA . PHE A 1 87 ? 16.111 -10.286 -18.248 1.00 80.69 87 PHE A CA 1
ATOM 735 C C . PHE A 1 87 ? 16.086 -10.389 -16.716 1.00 80.69 87 PHE A C 1
ATOM 737 O O . PHE A 1 87 ? 15.190 -11.027 -16.159 1.00 80.69 87 PHE A O 1
ATOM 744 N N . GLU A 1 88 ? 17.006 -9.711 -16.027 1.00 85.44 88 GLU A N 1
ATOM 745 C CA . GLU A 1 88 ? 17.067 -9.681 -14.559 1.00 85.44 88 GLU A CA 1
ATOM 746 C C . GLU A 1 88 ? 15.774 -9.121 -13.945 1.00 85.44 88 GLU A C 1
ATOM 748 O O . GLU A 1 88 ? 15.203 -9.715 -13.023 1.00 85.44 88 GLU A O 1
ATOM 753 N N . LYS A 1 89 ? 15.253 -8.023 -14.504 1.00 81.56 89 LYS A N 1
ATOM 754 C CA . LYS A 1 89 ? 14.001 -7.400 -14.058 1.00 81.56 89 LYS A CA 1
ATOM 755 C C . LYS A 1 89 ? 12.802 -8.339 -14.239 1.00 81.56 89 LYS A C 1
ATOM 757 O O . LYS A 1 89 ? 11.996 -8.489 -13.323 1.00 81.56 89 LYS A O 1
ATOM 762 N N . ASN A 1 90 ? 12.713 -9.041 -15.371 1.00 75.00 90 ASN A N 1
ATOM 763 C CA . ASN A 1 90 ? 11.643 -10.014 -15.627 1.00 75.00 90 ASN A CA 1
ATOM 764 C C . ASN A 1 90 ? 11.731 -11.258 -14.731 1.00 75.00 90 ASN A C 1
ATOM 766 O O . ASN A 1 90 ? 10.700 -11.756 -14.276 1.00 75.00 90 ASN A O 1
ATOM 770 N N . LYS A 1 91 ? 12.944 -11.741 -14.433 1.00 77.56 91 LYS A N 1
ATOM 771 C CA . LYS A 1 91 ? 13.165 -12.858 -13.503 1.00 77.56 91 LYS A CA 1
ATOM 772 C C . LYS A 1 91 ? 12.638 -12.525 -12.103 1.00 77.56 91 LYS A C 1
ATOM 774 O O . LYS A 1 91 ? 11.886 -13.312 -11.522 1.00 77.56 91 LYS A O 1
ATOM 779 N N . ASN A 1 92 ? 12.965 -11.333 -11.604 1.00 72.38 92 ASN A N 1
ATOM 780 C CA . ASN A 1 92 ? 12.517 -10.847 -10.295 1.00 72.38 92 ASN A CA 1
ATOM 781 C C . ASN A 1 92 ? 11.002 -10.572 -10.258 1.00 72.38 92 ASN A C 1
ATOM 783 O O . ASN A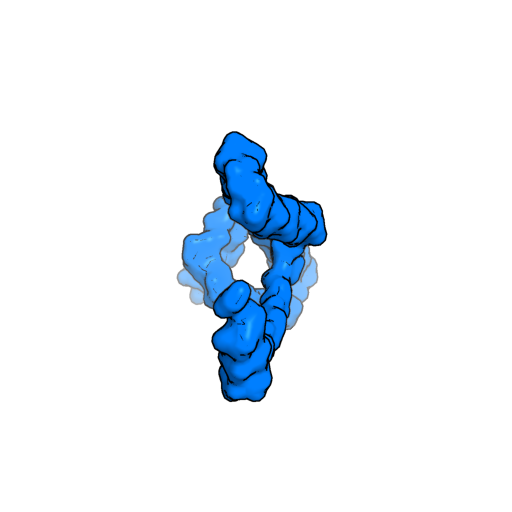 1 92 ? 10.352 -10.821 -9.242 1.00 72.38 92 ASN A O 1
ATOM 787 N N . ASN A 1 93 ? 10.422 -10.156 -11.386 1.00 66.62 93 ASN A N 1
ATOM 788 C CA . ASN A 1 93 ? 8.991 -9.883 -11.526 1.00 66.62 93 ASN A CA 1
ATOM 789 C C . ASN A 1 93 ? 8.151 -11.125 -11.889 1.00 66.62 93 ASN A C 1
ATOM 791 O O . ASN A 1 93 ? 6.963 -10.999 -12.165 1.00 66.62 93 ASN A O 1
ATOM 795 N N . SER A 1 94 ? 8.693 -12.348 -11.841 1.00 53.56 94 SER A N 1
ATOM 796 C CA . SER A 1 94 ? 7.977 -13.587 -12.215 1.00 53.56 94 SER A CA 1
ATOM 797 C C . SER A 1 94 ? 6.690 -13.883 -11.413 1.00 53.56 94 SER A C 1
ATOM 799 O O . SER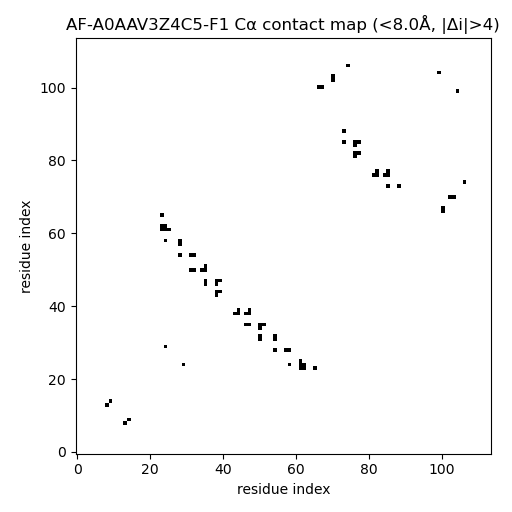 A 1 94 ? 5.858 -14.674 -11.860 1.00 53.56 94 SER A O 1
ATOM 801 N N . THR A 1 95 ? 6.466 -13.194 -10.287 1.00 51.69 95 THR A N 1
ATOM 802 C CA . THR A 1 95 ? 5.218 -13.214 -9.496 1.00 51.69 95 THR A CA 1
ATOM 803 C C 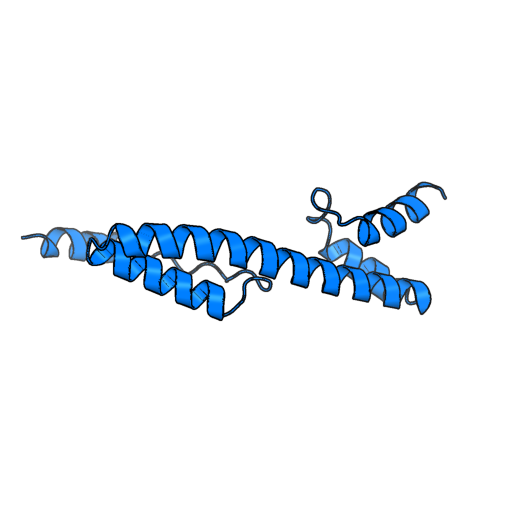. THR A 1 95 ? 4.123 -12.253 -10.004 1.00 51.69 95 THR A C 1
ATOM 805 O O . THR A 1 95 ? 2.996 -12.299 -9.512 1.00 51.69 95 THR A O 1
ATOM 808 N N . PHE A 1 96 ? 4.400 -11.417 -11.014 1.00 52.19 96 PHE A N 1
ATOM 809 C CA . PHE A 1 96 ? 3.453 -10.465 -11.624 1.00 52.19 96 PHE A CA 1
ATOM 810 C C . PHE A 1 96 ? 2.451 -11.090 -12.606 1.00 52.19 96 PHE A C 1
ATOM 812 O O . PHE A 1 96 ? 1.545 -10.388 -13.057 1.00 52.19 96 PHE A O 1
ATOM 819 N N . ARG A 1 97 ? 2.582 -12.385 -12.942 1.00 50.44 97 ARG A N 1
ATOM 820 C CA . ARG A 1 97 ? 1.862 -13.060 -14.050 1.00 50.44 97 ARG A CA 1
ATOM 821 C C . ARG A 1 97 ? 0.332 -12.921 -14.060 1.00 50.44 97 ARG A C 1
ATOM 823 O O . ARG A 1 97 ? -0.278 -13.234 -15.072 1.00 50.44 97 ARG A O 1
ATOM 830 N N . LEU A 1 98 ? -0.296 -12.459 -12.980 1.00 43.84 98 LEU A N 1
ATOM 831 C CA . LEU A 1 98 ? -1.754 -12.344 -12.874 1.00 43.84 98 LEU A CA 1
ATOM 832 C C . LEU A 1 98 ? -2.293 -10.904 -12.901 1.00 43.84 98 LEU A C 1
ATOM 834 O O . LEU A 1 98 ? -3.502 -10.731 -12.787 1.00 43.84 98 LEU A O 1
ATOM 838 N N . GLN A 1 99 ? -1.450 -9.865 -12.986 1.00 49.94 99 GLN A N 1
ATOM 839 C CA . GLN A 1 99 ? -1.900 -8.474 -12.781 1.00 49.94 99 GLN A CA 1
ATOM 840 C C . GLN A 1 99 ? -1.204 -7.490 -13.721 1.00 49.94 99 GLN A C 1
ATOM 842 O O . GLN A 1 99 ? -0.538 -6.552 -13.289 1.00 49.94 99 GLN A O 1
ATOM 847 N N . ALA A 1 100 ? -1.331 -7.734 -15.021 1.00 49.59 100 ALA A N 1
ATOM 848 C CA . ALA A 1 100 ? -0.786 -6.858 -16.043 1.00 49.59 100 ALA A CA 1
ATOM 849 C C . ALA A 1 100 ? -1.774 -5.728 -16.375 1.00 49.59 100 ALA A C 1
ATOM 851 O O . ALA A 1 100 ? -2.934 -5.965 -16.710 1.00 49.59 100 ALA A O 1
ATOM 852 N N . THR A 1 101 ? -1.290 -4.489 -16.299 1.00 53.94 101 THR A N 1
ATOM 853 C CA . THR A 1 101 ? -1.894 -3.341 -16.982 1.00 53.94 101 THR A CA 1
ATOM 854 C C . THR A 1 101 ? -1.712 -3.503 -18.504 1.00 53.94 101 THR A C 1
ATOM 856 O O . THR A 1 101 ? -0.807 -4.230 -18.938 1.00 53.94 101 THR A O 1
ATOM 859 N N . PRO A 1 102 ? -2.532 -2.845 -19.351 1.00 52.97 102 PRO A N 1
ATOM 860 C CA . PRO A 1 102 ? -2.474 -3.004 -20.811 1.00 52.97 102 PRO A CA 1
ATOM 861 C C . PRO A 1 102 ? -1.086 -2.741 -21.420 1.00 52.97 102 PRO A C 1
ATOM 863 O O . PRO A 1 102 ? -0.728 -3.334 -22.436 1.00 52.97 102 PRO A O 1
ATOM 866 N N . THR A 1 103 ? -0.288 -1.879 -20.788 1.00 54.12 103 THR A N 1
ATOM 867 C CA . THR A 1 103 ? 1.078 -1.528 -21.198 1.00 54.12 103 THR A CA 1
ATOM 868 C C . THR A 1 103 ? 2.086 -2.655 -20.953 1.00 54.12 103 THR A C 1
ATOM 870 O O . THR A 1 103 ? 2.958 -2.872 -21.790 1.00 54.12 103 THR A O 1
ATOM 873 N N . CYS A 1 104 ?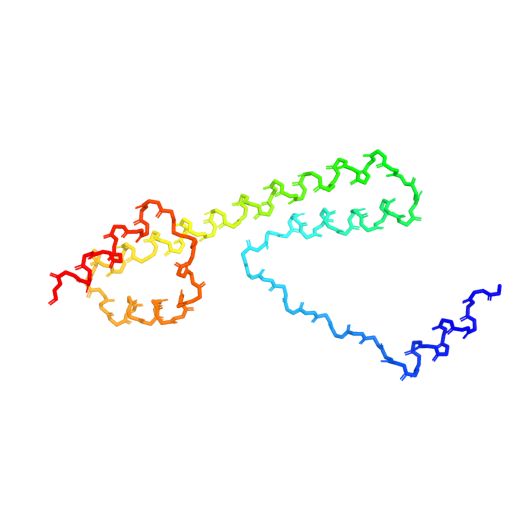 1.938 -3.423 -19.867 1.00 54.09 104 CYS A N 1
ATOM 874 C CA . CYS A 1 104 ? 2.799 -4.573 -19.557 1.00 54.09 104 CYS A CA 1
ATOM 875 C C . CYS A 1 104 ? 2.498 -5.779 -20.463 1.00 54.09 104 CYS A C 1
ATOM 877 O O . CYS A 1 104 ? 3.402 -6.449 -20.964 1.00 54.09 104 CYS A O 1
ATOM 879 N N . TYR A 1 105 ? 1.208 -6.006 -20.743 1.00 53.16 105 TYR A N 1
ATOM 880 C CA . TYR A 1 105 ? 0.733 -7.146 -21.535 1.00 53.16 105 TYR A CA 1
ATOM 881 C C . TYR A 1 105 ? 1.299 -7.157 -22.967 1.00 53.16 105 TYR A C 1
ATOM 883 O O . TYR A 1 105 ? 1.598 -8.220 -23.511 1.00 53.16 105 TYR A O 1
ATOM 891 N N . LYS A 1 106 ? 1.481 -5.977 -23.582 1.00 49.81 106 LYS A N 1
ATOM 892 C CA . LYS A 1 106 ? 2.004 -5.845 -24.956 1.00 49.81 106 LYS A CA 1
ATOM 893 C C . LYS A 1 106 ? 3.467 -6.291 -25.087 1.00 49.81 106 LYS A C 1
ATOM 895 O O . LYS A 1 106 ? 3.828 -6.871 -26.106 1.00 49.81 106 LYS A O 1
ATOM 900 N N . ILE A 1 107 ? 4.281 -6.078 -24.052 1.00 51.91 107 ILE A N 1
ATOM 901 C CA . ILE A 1 107 ? 5.710 -6.444 -24.033 1.00 51.91 107 ILE A CA 1
ATOM 902 C C . ILE A 1 107 ? 5.874 -7.955 -23.828 1.00 51.91 107 ILE A C 1
ATOM 904 O O . ILE A 1 107 ? 6.709 -8.587 -24.468 1.00 51.91 107 ILE A O 1
ATOM 908 N N . GLN A 1 108 ? 5.041 -8.560 -22.973 1.00 50.91 108 GLN A N 1
ATOM 909 C CA . GLN A 1 108 ? 5.048 -10.010 -22.746 1.00 50.91 108 GLN A CA 1
ATOM 910 C C . GLN A 1 108 ? 4.597 -10.813 -23.970 1.00 50.91 108 GLN A C 1
ATOM 912 O O . GLN A 1 108 ? 5.102 -11.910 -24.185 1.00 50.91 108 GLN A O 1
ATOM 917 N N . ARG A 1 109 ? 3.681 -10.278 -24.788 1.00 46.28 109 ARG A N 1
ATOM 918 C CA . ARG A 1 109 ? 3.184 -10.979 -25.981 1.00 46.28 109 ARG A CA 1
ATOM 919 C C . ARG A 1 109 ? 4.205 -11.013 -27.125 1.00 46.28 109 ARG A C 1
ATOM 921 O O . ARG A 1 109 ? 4.312 -12.052 -27.758 1.00 46.28 109 ARG A O 1
ATOM 928 N N . ARG A 1 110 ? 4.982 -9.935 -27.331 1.00 49.00 110 ARG A N 1
ATOM 929 C CA . ARG A 1 110 ? 6.045 -9.864 -28.361 1.00 49.00 110 ARG A CA 1
ATOM 930 C C . ARG A 1 110 ? 7.112 -10.954 -28.217 1.00 49.00 110 ARG A C 1
ATOM 932 O O . ARG A 1 110 ? 7.650 -11.394 -29.217 1.00 49.00 110 ARG A O 1
ATOM 939 N N . ARG A 1 111 ? 7.392 -11.401 -26.988 1.00 49.47 111 ARG A N 1
ATOM 940 C CA . ARG A 1 111 ? 8.436 -12.400 -26.698 1.00 49.47 111 ARG A CA 1
ATOM 941 C C . ARG A 1 111 ? 7.986 -13.862 -26.794 1.00 49.47 111 ARG A C 1
ATOM 943 O O . ARG A 1 111 ? 8.833 -14.735 -26.764 1.00 49.47 111 ARG A O 1
ATOM 950 N N . ASN A 1 112 ? 6.679 -14.128 -26.846 1.00 47.50 112 ASN A N 1
ATOM 951 C CA . ASN A 1 112 ? 6.132 -15.485 -27.012 1.00 47.50 112 ASN A CA 1
ATOM 952 C C . ASN A 1 112 ? 5.734 -15.772 -28.475 1.00 47.50 112 ASN A C 1
ATOM 954 O O . ASN A 1 112 ? 5.102 -16.790 -28.744 1.00 47.50 112 ASN A O 1
ATOM 958 N N . SER A 1 113 ? 6.002 -14.828 -29.381 1.00 43.00 113 SER A N 1
ATOM 959 C CA . SER A 1 113 ? 5.702 -14.893 -30.817 1.00 43.00 113 SER A CA 1
ATOM 960 C C . SER A 1 113 ? 6.959 -15.001 -31.692 1.00 43.00 113 SER A C 1
ATOM 962 O O . SER A 1 113 ? 6.838 -14.938 -32.912 1.00 43.00 113 SER A O 1
ATOM 964 N N . GLU A 1 114 ? 8.127 -15.145 -31.066 1.00 41.81 114 GLU A N 1
ATOM 965 C CA . GLU A 1 114 ? 9.413 -15.543 -31.660 1.00 41.81 114 GLU A CA 1
ATOM 966 C C . GLU A 1 114 ? 9.780 -16.927 -31.115 1.00 41.81 114 GLU A C 1
ATOM 968 O O . GLU A 1 114 ? 10.328 -17.736 -31.893 1.00 41.81 114 GLU A O 1
#

Sequence (114 aa):
MKNIWTEAAENTLGKKKSMKKKPWISTETIELANEKRKARKNNEKVKYIRLRNEIKYKIRNDKREWLEKECAQIQEFDTNNKAKQLFEKNKNNSTFRLQATPTCYKIQRRRNSE

Mean predicted aligned error: 10.42 Å